Protein AF-J7H675-F1 (afdb_monomer_lite)

Foldseek 3Di:
DPDDLFDDQPPPVDDSLLSVLVRVLVNDVAAQQAAQSDPDPVVSLVSLVVSLSRRVLWPCSNRSYPPTCCDDQQNVVVSCPPSVDVDGDHDLVNLCQQCQHADDPRHGDDHVDHQPPDFAQAPVRDTHGSNDDHHDPDDDDDDDDDDDPVCVVVVPVVVVVVVVVVVVPVVDDDD

Structure (mmCIF, N/CA/C/O backbone):
data_AF-J7H675-F1
#
_entry.id   AF-J7H675-F1
#
loop_
_atom_site.group_PDB
_atom_site.id
_atom_site.type_symbol
_atom_site.label_atom_id
_atom_site.label_alt_id
_atom_site.label_comp_id
_atom_site.label_asym_id
_atom_site.label_entity_id
_atom_site.label_seq_id
_atom_site.pdbx_PDB_ins_code
_atom_site.Cartn_x
_atom_site.Cartn_y
_atom_site.Cartn_z
_atom_site.occupancy
_atom_site.B_iso_or_equiv
_atom_site.auth_seq_id
_atom_site.auth_comp_id
_atom_site.auth_asym_id
_atom_site.auth_atom_id
_atom_site.pdbx_PDB_model_num
ATOM 1 N N . MET A 1 1 ? -0.170 -29.542 14.319 1.00 44.56 1 MET A N 1
ATOM 2 C CA . MET A 1 1 ? -0.580 -28.869 13.063 1.00 44.56 1 MET A CA 1
ATOM 3 C C . MET A 1 1 ? -0.586 -27.364 13.290 1.00 44.56 1 MET A C 1
ATOM 5 O O . MET A 1 1 ? -1.358 -26.906 14.123 1.00 44.56 1 MET A O 1
ATOM 9 N N . LYS A 1 2 ? 0.268 -26.594 12.601 1.00 55.44 2 LYS A N 1
ATOM 10 C CA . LYS A 1 2 ? 0.161 -25.125 12.602 1.00 55.44 2 LYS A CA 1
ATOM 11 C C . LYS A 1 2 ? -1.087 -24.765 11.791 1.00 55.44 2 LYS A C 1
ATOM 13 O O . LYS A 1 2 ? -1.093 -24.955 10.579 1.00 55.44 2 LYS A O 1
ATOM 18 N N . ARG A 1 3 ? -2.171 -24.348 12.451 1.00 56.97 3 ARG A N 1
ATOM 19 C CA . ARG A 1 3 ? -3.339 -23.801 11.746 1.00 56.97 3 ARG A CA 1
ATOM 20 C C . ARG A 1 3 ? -2.898 -22.504 11.067 1.00 56.97 3 ARG A C 1
ATOM 22 O O . ARG A 1 3 ? -2.265 -21.672 11.712 1.00 56.97 3 ARG A O 1
ATOM 29 N N . ALA A 1 4 ? -3.181 -22.362 9.775 1.00 78.38 4 ALA A N 1
ATOM 30 C CA . ALA A 1 4 ? -2.950 -21.107 9.073 1.00 78.38 4 ALA A CA 1
ATOM 31 C C . ALA A 1 4 ? -3.810 -20.018 9.732 1.00 78.38 4 ALA A C 1
ATOM 33 O O . ALA A 1 4 ? -5.008 -20.218 9.921 1.00 78.38 4 ALA A O 1
ATOM 34 N N . VAL A 1 5 ? -3.175 -18.918 10.142 1.00 92.62 5 VAL A N 1
ATOM 35 C CA . VAL A 1 5 ? -3.838 -17.831 10.882 1.00 92.62 5 VAL A CA 1
ATOM 36 C C . VAL A 1 5 ? -4.690 -16.972 9.943 1.00 92.62 5 VAL A C 1
ATOM 38 O O . VAL A 1 5 ? -5.726 -16.458 10.351 1.00 92.62 5 VAL A O 1
ATOM 41 N N . PHE A 1 6 ? -4.285 -16.840 8.677 1.00 96.00 6 PHE A N 1
ATOM 42 C CA . PHE A 1 6 ? -5.050 -16.090 7.685 1.00 96.00 6 PHE A CA 1
ATOM 43 C C . PHE A 1 6 ? -6.248 -16.911 7.168 1.00 96.00 6 PHE A C 1
ATOM 45 O O . PHE A 1 6 ? -6.073 -18.103 6.882 1.00 96.00 6 PHE A O 1
ATOM 52 N N . PRO A 1 7 ? -7.448 -16.313 7.026 1.00 96.56 7 PRO A N 1
ATOM 53 C CA . PRO A 1 7 ? -8.627 -17.016 6.530 1.00 96.56 7 PRO A CA 1
ATOM 54 C C . PRO A 1 7 ? -8.430 -17.588 5.122 1.00 96.56 7 PRO A C 1
ATOM 56 O O . PRO A 1 7 ? -7.699 -17.042 4.296 1.00 96.56 7 PRO A O 1
ATOM 59 N N . LYS A 1 8 ? -9.114 -18.698 4.831 1.00 96.56 8 LYS A N 1
ATOM 60 C CA . LYS A 1 8 ? -9.140 -19.266 3.478 1.00 96.56 8 LYS A CA 1
ATOM 61 C C . LYS A 1 8 ? -9.990 -18.393 2.549 1.00 96.56 8 LYS A C 1
ATOM 63 O O . LYS A 1 8 ? -10.980 -17.817 2.983 1.00 96.56 8 LYS A O 1
ATOM 68 N N . MET A 1 9 ? -9.621 -18.362 1.270 1.00 97.62 9 MET A N 1
ATOM 69 C CA . MET A 1 9 ? -10.271 -17.569 0.214 1.00 97.62 9 MET A CA 1
ATOM 70 C C . MET A 1 9 ? -10.755 -18.460 -0.941 1.00 97.62 9 MET A C 1
ATOM 72 O O . MET A 1 9 ? -10.563 -18.146 -2.111 1.00 97.62 9 MET A O 1
ATOM 76 N N . ASN A 1 10 ? -11.302 -19.631 -0.611 1.00 97.44 10 ASN A N 1
ATOM 77 C CA . ASN A 1 10 ? -11.761 -20.633 -1.575 1.00 97.44 10 ASN A CA 1
ATOM 78 C C . ASN A 1 10 ? -13.247 -20.988 -1.394 1.00 97.44 10 ASN A C 1
ATOM 80 O O . ASN A 1 10 ? -13.658 -22.111 -1.683 1.00 97.44 10 ASN A O 1
ATOM 84 N N . ASP A 1 11 ? -14.042 -20.050 -0.878 1.00 97.94 11 ASP A N 1
ATOM 85 C CA . ASP A 1 11 ? -15.495 -20.175 -0.836 1.00 97.94 11 ASP A CA 1
ATOM 86 C C . ASP A 1 11 ? -16.052 -19.926 -2.242 1.00 97.94 11 ASP A C 1
ATOM 88 O O . ASP A 1 11 ? -16.080 -18.794 -2.721 1.00 97.94 11 ASP A O 1
ATOM 92 N N . HIS A 1 12 ? -16.462 -20.995 -2.922 1.00 98.25 12 HIS A N 1
ATOM 93 C CA . HIS A 1 12 ? -16.960 -20.929 -4.296 1.00 98.25 12 HIS A CA 1
ATOM 94 C C . HIS A 1 12 ? -18.408 -20.423 -4.408 1.00 98.25 12 HIS A C 1
ATOM 96 O O . HIS A 1 12 ? -18.908 -20.294 -5.523 1.00 98.25 12 HIS A O 1
ATOM 102 N N . SER A 1 13 ? -19.086 -20.135 -3.289 1.00 98.44 13 SER A N 1
ATOM 103 C CA . SER A 1 13 ? -20.421 -19.518 -3.309 1.00 98.44 13 SER A CA 1
ATOM 104 C C . SER A 1 13 ? -20.387 -18.010 -3.584 1.00 98.44 13 SER A C 1
ATOM 106 O O . SER A 1 13 ? -21.402 -17.436 -3.972 1.00 98.44 13 SER A O 1
ATOM 108 N N . ILE A 1 14 ? -19.219 -17.379 -3.421 1.00 98.44 14 ILE A N 1
ATOM 109 C CA . ILE A 1 14 ? -18.990 -15.945 -3.624 1.00 98.44 14 ILE A CA 1
ATOM 110 C C . ILE A 1 14 ? -17.839 -15.712 -4.609 1.00 98.44 14 ILE A C 1
ATOM 112 O O . ILE A 1 14 ? -17.051 -16.609 -4.917 1.00 98.44 14 ILE A O 1
ATOM 116 N N . SER A 1 15 ? -17.718 -14.484 -5.113 1.00 98.44 15 SER A N 1
ATOM 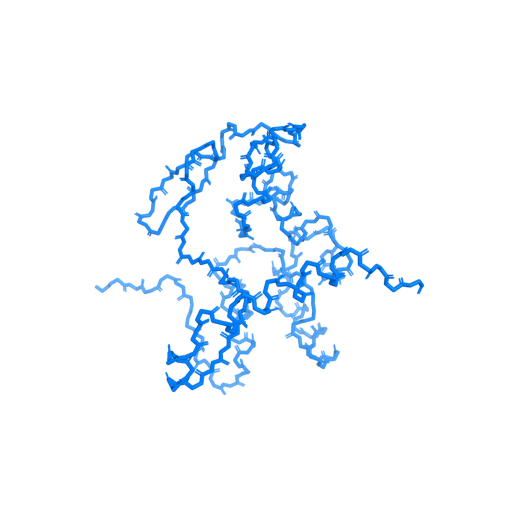117 C CA . SER A 1 15 ? -16.642 -14.141 -6.050 1.00 98.44 15 SER A CA 1
ATOM 118 C C . SER A 1 15 ? -15.249 -14.200 -5.387 1.00 98.44 15 SER A C 1
ATOM 120 O O . SER A 1 15 ? -15.131 -14.054 -4.165 1.00 98.44 15 SER A O 1
ATOM 122 N N . PRO A 1 16 ? -14.155 -14.343 -6.161 1.00 98.62 16 PRO A N 1
ATOM 123 C CA . PRO A 1 16 ? -12.799 -14.249 -5.615 1.00 98.62 16 PRO A CA 1
ATOM 124 C C . PRO A 1 16 ? -12.527 -12.914 -4.907 1.00 98.62 16 PRO A C 1
ATOM 126 O O . PRO A 1 16 ? -11.899 -12.886 -3.854 1.00 98.62 16 PRO A O 1
ATOM 129 N N . LYS A 1 17 ? -13.060 -11.807 -5.441 1.00 98.62 17 LYS A N 1
ATOM 130 C CA . LYS A 1 17 ? -12.929 -10.484 -4.820 1.00 98.62 17 LYS A CA 1
ATOM 131 C C . LYS A 1 17 ? -13.626 -10.431 -3.462 1.00 98.62 17 LYS A C 1
ATOM 133 O O . LYS A 1 17 ? -13.069 -9.909 -2.504 1.00 98.62 17 LYS A O 1
ATOM 138 N N . GLU A 1 18 ? -14.817 -11.006 -3.363 1.00 98.69 18 GLU A N 1
ATOM 139 C CA . GLU A 1 18 ? -15.537 -11.054 -2.094 1.00 98.69 18 GLU A CA 1
ATOM 140 C C . GLU A 1 18 ? -14.845 -11.961 -1.069 1.00 98.69 18 GLU A C 1
ATOM 142 O O . GLU A 1 18 ? -14.788 -11.612 0.108 1.00 98.69 18 GLU A O 1
ATOM 147 N N . ASN A 1 19 ? -14.241 -13.074 -1.505 1.00 98.62 19 ASN A N 1
ATOM 148 C CA . ASN A 1 19 ? -13.390 -13.898 -0.641 1.00 98.62 19 ASN A CA 1
ATOM 149 C C . ASN A 1 19 ? -12.259 -13.073 -0.001 1.00 98.62 19 ASN A C 1
ATOM 151 O O . ASN A 1 19 ? -12.017 -13.209 1.198 1.00 98.62 19 ASN A O 1
ATOM 155 N N . GLU A 1 20 ? -11.588 -12.208 -0.770 1.00 98.75 20 GLU A N 1
ATOM 156 C CA . GLU A 1 20 ? -10.532 -11.324 -0.256 1.00 98.75 20 GLU A CA 1
ATOM 157 C C . GLU A 1 20 ? -11.068 -10.335 0.787 1.00 98.75 20 GLU A C 1
ATOM 159 O O . GLU A 1 20 ? -10.489 -10.214 1.869 1.00 98.75 20 GLU A O 1
ATOM 164 N N . LEU A 1 21 ? -12.190 -9.663 0.492 1.00 98.75 21 LEU A N 1
ATOM 165 C CA . LEU A 1 21 ? -12.833 -8.723 1.419 1.00 98.75 21 LEU A CA 1
ATOM 166 C C . LEU A 1 21 ? -13.224 -9.432 2.719 1.00 98.75 21 LEU A C 1
ATOM 168 O O . LEU A 1 21 ? -12.825 -9.016 3.807 1.00 98.75 21 LEU A O 1
ATOM 172 N N . LYS A 1 22 ? -13.917 -10.568 2.611 1.00 98.62 22 LYS A N 1
ATOM 173 C CA . LYS A 1 22 ? -14.319 -11.403 3.745 1.00 98.62 22 LYS A CA 1
ATOM 174 C C . LYS A 1 22 ? -13.113 -11.824 4.583 1.00 98.62 22 LYS A C 1
ATOM 176 O O . LYS A 1 22 ? -13.142 -11.644 5.801 1.00 98.62 22 LYS A O 1
ATOM 181 N N . ALA A 1 23 ? -12.043 -12.314 3.957 1.00 98.44 23 ALA A N 1
ATOM 182 C CA . ALA A 1 23 ? -10.835 -12.757 4.647 1.00 98.44 23 ALA A CA 1
ATOM 183 C C . ALA A 1 23 ? -10.122 -11.614 5.381 1.00 98.44 23 ALA A C 1
ATOM 185 O O . ALA A 1 23 ? -9.833 -11.744 6.570 1.00 98.44 23 ALA A O 1
ATOM 186 N N . LEU A 1 24 ? -9.891 -10.476 4.720 1.00 98.50 24 LEU A N 1
ATOM 187 C CA . LEU A 1 24 ? -9.263 -9.307 5.348 1.00 98.50 24 LEU A CA 1
ATOM 188 C C . LEU A 1 24 ? -10.082 -8.802 6.532 1.00 98.50 24 LEU A C 1
ATOM 190 O O . LEU A 1 24 ? -9.536 -8.530 7.597 1.00 98.50 24 LEU A O 1
ATOM 194 N N . SER A 1 25 ? -11.396 -8.749 6.349 1.00 98.12 25 SER A N 1
ATOM 195 C CA . SER A 1 25 ? -12.336 -8.240 7.339 1.00 98.12 25 SER A CA 1
ATOM 196 C C . SER A 1 25 ? -12.531 -9.181 8.537 1.00 98.12 25 SER A C 1
ATOM 198 O O . SER A 1 25 ? -12.952 -8.753 9.603 1.00 98.12 25 SER A O 1
ATOM 200 N N . THR A 1 26 ? -12.203 -10.465 8.366 1.00 97.69 26 THR A N 1
ATOM 201 C CA . THR A 1 26 ? -12.173 -11.462 9.444 1.00 97.69 26 THR A CA 1
ATOM 202 C C . THR A 1 26 ? -10.828 -11.449 10.171 1.00 97.69 26 THR A C 1
ATOM 204 O O . THR A 1 26 ? -10.764 -11.712 11.368 1.00 97.69 26 THR A O 1
ATOM 207 N N . PHE A 1 27 ? -9.737 -11.182 9.448 1.00 98.00 27 PHE A N 1
ATOM 208 C CA . PHE A 1 27 ? -8.386 -11.208 10.001 1.00 98.00 27 PHE A CA 1
ATOM 209 C C . PHE A 1 27 ? -8.049 -9.939 10.794 1.00 98.00 27 PHE A C 1
ATOM 211 O O . PHE A 1 27 ? -7.488 -10.030 11.885 1.00 98.00 27 PHE A O 1
ATOM 218 N N . PHE A 1 28 ? -8.390 -8.763 10.262 1.00 98.19 28 PHE A N 1
ATOM 219 C CA . PHE A 1 28 ? -8.194 -7.478 10.929 1.00 98.19 28 PHE A CA 1
ATOM 220 C C . PHE A 1 28 ? -9.497 -6.999 11.563 1.00 98.19 28 PHE A C 1
ATOM 222 O O . PHE A 1 28 ? -10.544 -7.007 10.924 1.00 98.19 28 PHE A O 1
ATOM 229 N N . SER A 1 29 ? -9.425 -6.520 12.806 1.00 97.62 29 SER A N 1
AT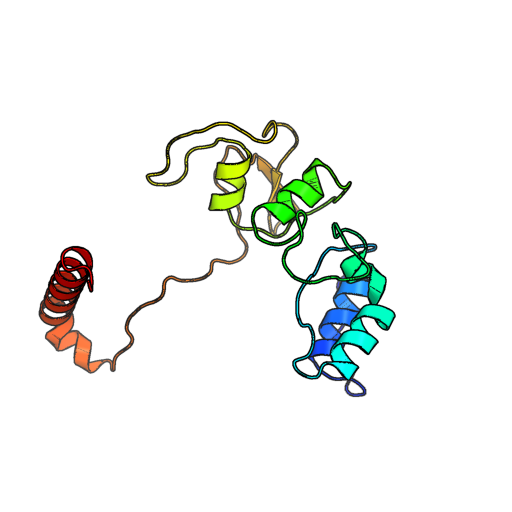OM 230 C CA . SER A 1 29 ? -10.597 -6.008 13.528 1.00 97.62 29 SER A CA 1
ATOM 231 C C . SER A 1 29 ? -11.187 -4.746 12.892 1.00 97.62 29 SER A C 1
ATOM 233 O O . SER A 1 29 ? -12.403 -4.574 12.887 1.00 97.62 29 SER A O 1
ATOM 235 N N . LYS A 1 30 ? -10.329 -3.861 12.373 1.00 98.44 30 LYS A N 1
ATOM 236 C CA . LYS A 1 30 ? -10.682 -2.662 11.603 1.00 98.44 30 LYS A CA 1
ATOM 237 C C . LYS A 1 30 ? -9.591 -2.373 10.573 1.00 98.44 30 LYS A C 1
ATOM 239 O O . LYS A 1 30 ? -8.431 -2.740 10.766 1.00 98.44 30 LYS A O 1
ATOM 244 N N . SER A 1 31 ? -9.932 -1.716 9.473 1.00 98.75 31 SER A N 1
ATOM 245 C CA . SER A 1 31 ? -8.976 -1.297 8.441 1.00 98.75 31 SER A CA 1
ATOM 246 C C . SER A 1 31 ? -9.435 -0.016 7.746 1.00 98.75 31 SER A C 1
ATOM 248 O O . SER A 1 31 ? -10.545 0.461 7.984 1.00 98.75 31 SER A O 1
ATOM 250 N N . CYS A 1 32 ? -8.560 0.546 6.909 1.00 98.75 32 CYS A N 1
ATOM 251 C CA . CYS A 1 32 ? -8.943 1.531 5.907 1.00 98.75 32 CYS A CA 1
ATOM 252 C C . CYS A 1 32 ? -8.516 1.050 4.517 1.00 98.75 32 CYS A C 1
ATOM 254 O O . CYS A 1 32 ? -7.331 1.076 4.177 1.00 98.75 32 CYS A O 1
ATOM 256 N N . ILE A 1 33 ? -9.482 0.573 3.732 1.00 98.56 33 ILE A N 1
ATOM 257 C CA . ILE A 1 33 ? -9.299 0.082 2.364 1.00 98.56 33 ILE A CA 1
ATOM 258 C C . ILE A 1 33 ? -10.314 0.790 1.466 1.00 98.56 33 ILE A C 1
ATOM 260 O O . ILE A 1 33 ? -11.373 0.254 1.154 1.00 98.56 33 ILE A O 1
ATOM 264 N N . VAL A 1 34 ? -9.989 2.016 1.067 1.00 98.44 34 VAL A N 1
ATOM 265 C CA . VAL A 1 34 ? -10.857 2.834 0.208 1.00 98.44 34 VAL A CA 1
ATOM 266 C C . VAL A 1 34 ? -10.855 2.373 -1.253 1.00 98.44 34 VAL A C 1
ATOM 268 O O . VAL A 1 34 ? -9.984 1.613 -1.689 1.00 98.44 34 VAL A O 1
ATOM 271 N N . GLY A 1 35 ? -11.789 2.912 -2.031 1.00 98.00 35 GLY A N 1
ATOM 272 C CA . GLY A 1 35 ? -11.842 2.781 -3.483 1.00 98.00 35 GLY A CA 1
ATOM 273 C C . GLY A 1 35 ? -12.991 1.897 -3.951 1.00 98.00 35 GLY A C 1
ATOM 274 O O . GLY A 1 35 ? -13.816 1.429 -3.170 1.00 98.00 35 GLY A O 1
ATOM 275 N N . LYS A 1 36 ? -13.045 1.629 -5.258 1.00 97.88 36 LYS A N 1
ATOM 276 C CA . LYS A 1 36 ? -14.048 0.722 -5.829 1.00 97.88 36 LYS A CA 1
ATOM 277 C C . LYS A 1 36 ? -13.614 -0.734 -5.652 1.00 97.88 36 LYS A C 1
ATOM 279 O O . LYS A 1 36 ? -12.685 -1.198 -6.311 1.00 97.88 36 LYS A O 1
ATOM 284 N N . TRP A 1 37 ? -14.294 -1.460 -4.772 1.00 98.25 37 TRP A N 1
ATOM 285 C CA . TRP A 1 37 ? -14.098 -2.894 -4.553 1.00 98.25 37 TRP A CA 1
ATOM 286 C C . TRP A 1 37 ? -14.740 -3.737 -5.656 1.00 98.25 37 TRP A C 1
ATOM 288 O O . TRP A 1 37 ? -14.249 -4.821 -5.966 1.00 98.25 37 TRP A O 1
ATOM 298 N N . SER A 1 38 ? -15.807 -3.222 -6.271 1.00 98.38 38 SER A N 1
ATOM 299 C CA . SER A 1 38 ? -16.436 -3.779 -7.469 1.00 98.38 38 SER A CA 1
ATOM 300 C C . SER A 1 38 ? -16.565 -2.701 -8.548 1.00 98.38 38 SER A C 1
ATOM 302 O O . SER A 1 38 ? -16.850 -1.548 -8.214 1.00 98.38 38 SER A O 1
ATOM 304 N N . PRO A 1 39 ? -16.401 -3.046 -9.839 1.00 97.88 39 PRO A N 1
ATOM 305 C CA . PRO A 1 39 ? -16.766 -2.145 -10.928 1.00 97.88 39 PRO A CA 1
ATOM 306 C C . PRO A 1 39 ? -18.285 -1.920 -11.023 1.00 97.88 39 PRO A C 1
ATOM 308 O O . PRO A 1 39 ? -18.700 -0.901 -11.567 1.00 97.88 39 PRO A O 1
ATOM 311 N N . ASP A 1 40 ? -19.110 -2.839 -10.500 1.00 98.38 40 ASP A N 1
ATOM 312 C CA . ASP A 1 40 ? -20.559 -2.641 -10.404 1.00 98.38 40 ASP A CA 1
ATOM 313 C C . ASP A 1 40 ? -20.911 -1.799 -9.161 1.00 98.38 40 ASP A C 1
ATOM 315 O O . ASP A 1 40 ? -20.605 -2.222 -8.038 1.00 98.38 40 ASP A O 1
ATOM 319 N N . PRO A 1 41 ? -21.581 -0.639 -9.314 1.00 97.81 41 PRO A N 1
ATOM 320 C CA . PRO A 1 41 ? -21.883 0.242 -8.189 1.00 97.81 41 PRO A CA 1
ATOM 321 C C . PRO A 1 41 ? -22.769 -0.392 -7.112 1.00 97.81 41 PRO A C 1
ATOM 323 O O . PRO A 1 41 ? -22.555 -0.131 -5.930 1.00 97.81 41 PRO A O 1
ATOM 326 N N . LYS A 1 42 ? -23.742 -1.239 -7.485 1.00 98.25 42 LYS A N 1
ATOM 327 C CA . LYS A 1 42 ? -24.663 -1.857 -6.517 1.00 98.25 42 LYS A CA 1
ATOM 328 C C . LYS A 1 42 ? -23.935 -2.892 -5.668 1.00 98.25 42 LYS A C 1
ATOM 330 O O . LYS A 1 42 ? -24.060 -2.870 -4.446 1.00 98.25 42 LYS A O 1
ATOM 335 N N . THR A 1 43 ? -23.136 -3.751 -6.298 1.00 98.50 43 THR A N 1
ATOM 336 C CA . THR A 1 43 ? -22.260 -4.699 -5.605 1.00 98.50 43 THR A CA 1
ATOM 337 C C . THR A 1 43 ? -21.256 -3.967 -4.721 1.00 98.50 43 THR A C 1
ATOM 339 O O . THR A 1 43 ? -21.063 -4.366 -3.577 1.00 98.50 43 THR A O 1
ATOM 342 N N . ASN A 1 44 ? -20.653 -2.875 -5.205 1.00 98.31 44 ASN A N 1
ATOM 343 C CA . ASN A 1 44 ? -19.701 -2.091 -4.423 1.00 98.31 44 ASN A CA 1
ATOM 344 C C . ASN A 1 44 ? -20.337 -1.553 -3.133 1.00 98.31 44 ASN A C 1
ATOM 346 O O . ASN A 1 44 ? -19.806 -1.780 -2.049 1.00 98.31 44 ASN A O 1
ATOM 350 N N . SER A 1 45 ? -21.494 -0.894 -3.239 1.00 97.50 45 SER A N 1
ATOM 351 C CA . SER A 1 45 ? -22.217 -0.372 -2.075 1.00 97.50 45 SER A CA 1
ATOM 352 C C . SER A 1 45 ? -22.681 -1.483 -1.126 1.00 97.50 45 SER A C 1
ATOM 354 O O . SER A 1 45 ? -22.575 -1.327 0.089 1.00 97.50 45 SER A O 1
ATOM 356 N N . ALA A 1 46 ? -23.142 -2.621 -1.657 1.00 98.31 46 ALA A N 1
ATOM 357 C CA . ALA A 1 46 ? -23.535 -3.771 -0.844 1.00 98.31 46 ALA A CA 1
ATOM 358 C C . ALA A 1 46 ? -22.350 -4.335 -0.044 1.00 98.31 46 ALA A C 1
ATOM 360 O O . ALA A 1 46 ? -22.467 -4.543 1.163 1.00 98.31 46 ALA A O 1
ATOM 361 N N . TRP A 1 47 ? -21.190 -4.516 -0.681 1.00 98.56 47 TRP A N 1
ATOM 362 C CA . TRP A 1 47 ? -19.992 -4.999 0.002 1.00 98.56 47 TRP A CA 1
ATOM 363 C C . TRP A 1 47 ? -19.454 -3.998 1.023 1.00 98.56 47 TRP A C 1
ATOM 365 O O . TRP A 1 47 ? -19.083 -4.424 2.111 1.00 98.56 47 TRP A O 1
ATOM 375 N N . MET A 1 48 ? -19.454 -2.693 0.733 1.00 97.62 48 MET A N 1
ATOM 376 C CA . MET A 1 48 ? -19.050 -1.662 1.704 1.00 97.62 48 MET A CA 1
ATOM 377 C C . MET A 1 48 ? -19.905 -1.695 2.974 1.00 97.62 48 MET A C 1
ATOM 379 O O . MET A 1 48 ? -19.381 -1.542 4.074 1.00 97.62 48 MET A O 1
ATOM 383 N N . SER A 1 49 ? -21.205 -1.970 2.839 1.00 97.62 49 SER A N 1
ATOM 384 C CA . SER A 1 49 ? -22.083 -2.176 3.991 1.00 97.62 49 SER A CA 1
ATOM 385 C C . SER A 1 49 ? -21.774 -3.492 4.722 1.00 97.62 49 SER A C 1
ATOM 387 O O . SER A 1 49 ? -21.573 -3.497 5.938 1.00 97.62 49 SER A O 1
ATOM 389 N N . GLN A 1 50 ? -21.673 -4.602 3.984 1.00 98.38 50 GLN A N 1
ATOM 390 C CA . GLN A 1 50 ? -21.459 -5.946 4.534 1.00 98.38 50 GLN A CA 1
ATOM 391 C C . GLN A 1 50 ? -20.094 -6.123 5.222 1.00 98.38 50 GLN A C 1
ATOM 393 O O . GLN A 1 50 ? -19.994 -6.836 6.219 1.00 98.38 50 GLN A O 1
ATOM 398 N N . TYR A 1 51 ? -19.050 -5.472 4.707 1.00 98.50 51 TYR A N 1
ATOM 399 C CA . TYR A 1 51 ? -17.670 -5.549 5.194 1.00 98.50 51 TYR A CA 1
ATOM 400 C C . TYR A 1 51 ? -17.179 -4.195 5.728 1.00 98.50 51 TYR A C 1
ATOM 402 O O . TYR A 1 51 ? -16.011 -3.837 5.564 1.00 98.50 51 TYR A O 1
ATOM 410 N N . SER A 1 52 ? -18.067 -3.441 6.382 1.00 98.19 52 SER A N 1
ATOM 411 C CA . SER A 1 52 ? -17.819 -2.074 6.876 1.00 98.19 52 SER A CA 1
ATOM 412 C C . SER A 1 52 ? -16.603 -1.931 7.803 1.00 98.19 52 SER A C 1
ATOM 414 O O . SER A 1 52 ? -15.975 -0.870 7.831 1.00 98.19 52 SER A O 1
ATOM 416 N N . GLN A 1 53 ? -16.172 -2.999 8.490 1.00 98.25 53 GLN A N 1
ATOM 417 C CA . GLN A 1 53 ? -14.912 -3.014 9.247 1.00 98.25 53 GLN A CA 1
ATOM 418 C C . GLN A 1 53 ? -13.681 -2.654 8.396 1.00 98.25 53 GLN A C 1
ATOM 420 O O . GLN A 1 53 ? -12.704 -2.133 8.935 1.00 98.25 53 GLN A O 1
ATOM 425 N N . LEU A 1 54 ? -13.722 -2.873 7.076 1.00 98.75 54 LEU A N 1
ATOM 426 C CA . LEU A 1 54 ? -12.637 -2.512 6.159 1.00 98.75 54 LEU A CA 1
ATOM 427 C C . LEU A 1 54 ? -12.523 -1.003 5.896 1.00 98.75 54 LEU A C 1
ATOM 429 O O . LEU A 1 54 ? -11.497 -0.563 5.381 1.00 98.75 54 LEU A O 1
ATOM 433 N N . CYS A 1 55 ? -13.545 -0.229 6.264 1.00 98.69 55 CYS A N 1
ATOM 434 C CA . CYS A 1 55 ? -13.604 1.226 6.122 1.00 98.69 55 CYS A CA 1
ATOM 435 C C . CYS A 1 55 ? -13.503 1.958 7.469 1.00 98.69 55 CYS A C 1
ATOM 437 O O . CYS A 1 55 ? -13.340 3.173 7.509 1.00 98.69 55 CYS A O 1
ATOM 439 N N . ALA A 1 56 ? -13.586 1.235 8.589 1.00 98.44 56 ALA A N 1
ATOM 440 C CA . ALA A 1 56 ? -13.745 1.808 9.924 1.00 98.44 56 ALA A CA 1
ATOM 441 C C . ALA A 1 56 ? -12.559 2.660 10.425 1.00 98.44 56 ALA A C 1
ATOM 443 O O . ALA A 1 56 ? -12.717 3.365 11.418 1.00 98.44 56 ALA A O 1
ATOM 444 N N . MET A 1 57 ? -11.386 2.578 9.787 1.00 98.50 57 MET A N 1
ATOM 445 C CA . MET A 1 57 ? -10.204 3.404 10.098 1.00 98.50 57 MET A CA 1
ATOM 446 C C . MET A 1 57 ? -9.959 4.520 9.072 1.00 98.50 57 MET A C 1
ATOM 448 O O . MET A 1 57 ? -8.918 5.182 9.130 1.00 98.50 57 MET A O 1
A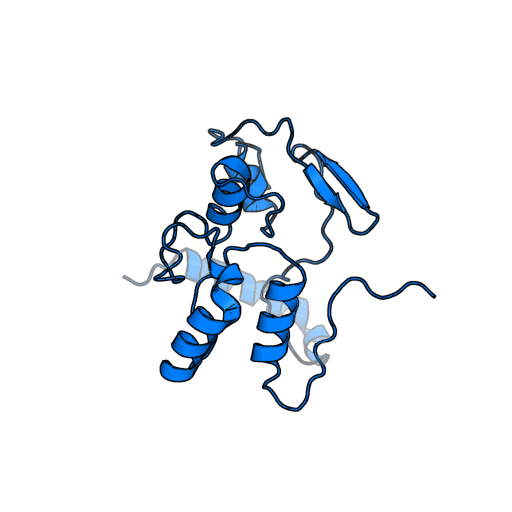TOM 452 N N . CYS A 1 58 ? -10.850 4.677 8.094 1.00 98.62 58 CYS A N 1
ATOM 453 C CA . CYS A 1 58 ? -10.793 5.763 7.123 1.00 98.62 58 CYS A CA 1
ATOM 454 C C . CYS A 1 58 ? -11.293 7.074 7.738 1.00 98.62 58 CYS A C 1
ATOM 456 O O . CYS A 1 58 ? -11.900 7.072 8.809 1.00 98.62 58 CYS A O 1
ATOM 458 N N . GLU A 1 59 ? -11.006 8.198 7.086 1.00 98.31 59 GLU A N 1
ATOM 459 C CA . GLU A 1 59 ? -11.459 9.521 7.527 1.00 98.31 59 GLU A CA 1
ATOM 460 C C . GLU A 1 59 ? -12.979 9.643 7.396 1.00 98.31 59 GLU A C 1
ATOM 462 O O . GLU A 1 59 ? -13.649 10.125 8.311 1.00 98.31 59 GLU A O 1
ATOM 467 N N . HIS A 1 60 ? -13.520 9.129 6.289 1.00 97.88 60 HIS A N 1
ATOM 468 C CA . HIS A 1 60 ? -14.955 9.059 6.026 1.00 97.88 60 HIS A CA 1
ATOM 469 C C . HIS A 1 60 ? -15.384 7.599 5.804 1.00 97.88 60 HIS A C 1
ATOM 471 O O . HIS A 1 60 ? -15.473 7.149 4.657 1.00 97.88 60 HIS A O 1
ATOM 477 N N . PRO A 1 61 ? -15.626 6.816 6.879 1.00 97.62 61 PRO A N 1
ATOM 478 C CA . PRO A 1 61 ? -15.966 5.394 6.772 1.00 97.62 61 PRO A CA 1
ATOM 479 C C . PRO A 1 61 ? -17.234 5.094 5.964 1.00 97.62 61 PRO A C 1
ATOM 481 O O . PRO A 1 61 ? -17.357 4.006 5.409 1.00 97.62 61 PRO A O 1
ATOM 484 N N . ASP A 1 62 ? -18.172 6.038 5.908 1.00 95.62 62 ASP A N 1
ATOM 485 C CA . ASP A 1 62 ? -19.417 5.960 5.142 1.00 95.62 62 ASP A CA 1
ATOM 486 C C . ASP A 1 62 ? -19.204 6.140 3.631 1.00 95.62 62 ASP A C 1
ATOM 488 O O . ASP A 1 62 ? -19.952 5.574 2.834 1.00 95.62 62 ASP A O 1
ATOM 492 N N . VAL A 1 63 ? -18.165 6.883 3.235 1.00 96.44 63 VAL A N 1
ATOM 493 C CA . VAL A 1 63 ? -17.798 7.104 1.828 1.00 96.44 63 VAL A CA 1
ATOM 494 C C . VAL A 1 63 ? -16.817 6.035 1.350 1.00 96.44 63 VAL A C 1
ATOM 496 O O . VAL A 1 63 ? -17.005 5.466 0.275 1.00 96.44 63 VAL A O 1
ATOM 499 N N . CYS A 1 64 ? -15.783 5.753 2.151 1.00 97.81 64 CYS A N 1
ATOM 500 C CA . CYS A 1 64 ? -14.758 4.737 1.896 1.00 97.81 64 CYS A CA 1
ATOM 501 C C . CYS A 1 64 ? -14.180 4.780 0.466 1.00 97.81 64 CYS A C 1
ATOM 503 O O . CYS A 1 64 ? -13.955 3.758 -0.185 1.00 97.81 64 CYS A O 1
ATOM 505 N N . ASP A 1 65 ? -13.933 5.984 -0.042 1.00 98.31 65 ASP A N 1
ATOM 506 C CA . ASP A 1 65 ? -13.408 6.231 -1.383 1.00 98.31 65 ASP A CA 1
ATOM 507 C C . ASP A 1 65 ? -12.354 7.342 -1.345 1.00 98.31 65 ASP A C 1
ATOM 509 O O . ASP A 1 65 ? -12.139 7.980 -0.318 1.00 98.31 65 ASP A O 1
ATOM 513 N N . TYR A 1 66 ? -11.668 7.560 -2.461 1.00 97.75 66 TYR A N 1
ATOM 514 C CA . TYR A 1 66 ? -10.754 8.685 -2.600 1.00 97.75 66 TYR A CA 1
ATOM 515 C C . TYR A 1 66 ? -11.516 10.001 -2.846 1.00 97.75 66 TYR A C 1
ATOM 517 O O . TYR A 1 66 ? -12.506 9.998 -3.581 1.00 97.75 66 TYR A O 1
ATOM 525 N N . PRO A 1 67 ? -11.000 11.149 -2.368 1.00 97.88 67 PRO A N 1
ATOM 526 C CA . PRO A 1 67 ? -9.842 11.302 -1.484 1.00 97.88 67 PRO A CA 1
ATOM 527 C C . PRO A 1 67 ? -10.183 11.004 -0.013 1.00 97.88 67 PRO A C 1
ATOM 529 O O . PRO A 1 67 ? -11.274 11.314 0.444 1.00 97.88 67 PRO A O 1
ATOM 532 N N . ASP A 1 68 ? -9.212 10.463 0.727 1.00 98.44 68 ASP A N 1
ATOM 533 C CA . ASP A 1 68 ? -9.326 10.183 2.166 1.00 98.44 68 ASP A CA 1
ATOM 534 C C . ASP A 1 68 ? -7.948 10.333 2.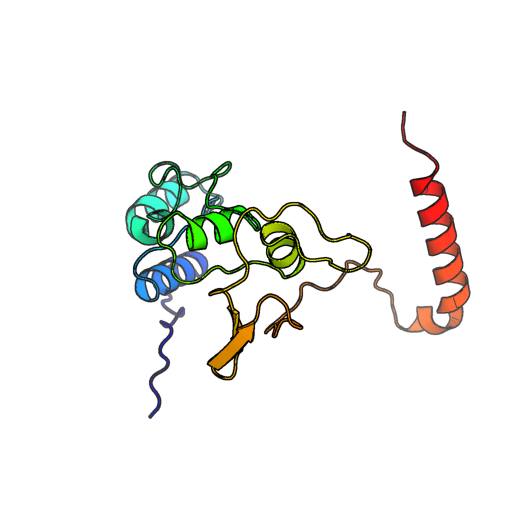831 1.00 98.44 68 ASP A C 1
ATOM 536 O O . ASP A 1 68 ? -6.968 9.737 2.356 1.00 98.44 68 ASP A O 1
ATOM 540 N N . ASN A 1 69 ? -7.858 11.121 3.909 1.00 98.19 69 ASN A N 1
ATOM 541 C CA . ASN A 1 69 ? -6.592 11.482 4.562 1.00 98.19 69 ASN A CA 1
ATOM 542 C C . ASN A 1 69 ? -5.853 10.305 5.216 1.00 98.19 69 ASN A C 1
ATOM 544 O O . ASN A 1 69 ? -4.649 10.412 5.477 1.00 98.19 69 ASN A O 1
ATOM 548 N N . TYR A 1 70 ? -6.534 9.184 5.450 1.00 98.62 70 TYR A N 1
ATOM 549 C CA . TYR A 1 70 ? -5.970 7.959 6.014 1.00 98.62 70 TYR A CA 1
ATOM 550 C C . TYR A 1 70 ? -5.721 6.869 4.964 1.00 98.62 70 TYR A C 1
ATOM 552 O O . TYR A 1 70 ? -5.270 5.771 5.296 1.00 98.62 70 TYR A O 1
ATOM 560 N N . SER A 1 71 ? -5.915 7.193 3.684 1.00 98.31 71 SER A N 1
ATOM 561 C CA . SER A 1 71 ? -5.695 6.292 2.556 1.00 98.31 71 SER A CA 1
ATOM 562 C C . SER A 1 71 ? -4.442 6.614 1.727 1.00 98.31 71 SER A C 1
ATOM 564 O O . SER A 1 71 ? -3.803 7.664 1.840 1.00 98.31 71 SER A O 1
ATOM 566 N N . GLY A 1 72 ? -4.056 5.680 0.855 1.00 98.31 72 GLY A N 1
ATOM 567 C CA . GLY A 1 72 ? -2.860 5.817 0.024 1.00 98.31 72 GLY A CA 1
ATOM 568 C C . GLY A 1 72 ? -1.556 5.698 0.821 1.00 98.31 72 GLY A C 1
ATOM 569 O O . GLY A 1 72 ? -1.541 5.363 2.002 1.00 98.31 72 GLY A O 1
ATOM 570 N N . TYR A 1 73 ? -0.420 5.936 0.160 1.00 98.50 73 TYR A N 1
ATOM 571 C CA . TYR A 1 73 ? 0.888 5.627 0.753 1.00 98.50 73 TYR A CA 1
ATOM 572 C C . TYR A 1 73 ? 1.230 6.477 1.985 1.00 98.50 73 TYR A C 1
ATOM 574 O O . TYR A 1 73 ? 1.833 5.960 2.924 1.00 98.50 73 TYR A O 1
ATOM 582 N N . GLU A 1 74 ? 0.895 7.769 1.957 1.00 98.06 74 GLU A N 1
ATOM 583 C CA . GLU A 1 74 ? 1.138 8.692 3.072 1.00 98.06 74 GLU A CA 1
ATOM 584 C C . GLU A 1 74 ? 0.009 8.620 4.105 1.00 98.06 74 GLU A C 1
ATOM 586 O O . GLU A 1 74 ? 0.283 8.553 5.300 1.00 98.06 74 GLU A O 1
ATOM 591 N N . GLY A 1 75 ? -1.252 8.556 3.662 1.00 98.56 75 GLY A N 1
ATOM 592 C CA . GLY A 1 75 ? -2.395 8.471 4.569 1.00 98.56 75 GLY A CA 1
ATOM 593 C C . GLY A 1 75 ? -2.398 7.196 5.405 1.00 98.56 75 GLY A C 1
ATOM 594 O O . GLY A 1 75 ? -2.715 7.263 6.583 1.00 98.56 75 GLY A O 1
ATOM 595 N N . ALA A 1 76 ? -1.909 6.064 4.887 1.00 98.81 76 ALA A N 1
ATOM 596 C CA . ALA A 1 76 ? -1.736 4.858 5.701 1.00 98.81 76 ALA A CA 1
ATOM 597 C C . ALA A 1 76 ? -0.780 5.077 6.896 1.00 98.81 76 ALA A C 1
ATOM 599 O O . ALA A 1 76 ? -0.987 4.507 7.967 1.00 98.81 76 ALA A O 1
ATOM 600 N N . LEU A 1 77 ? 0.249 5.922 6.744 1.00 98.69 77 LEU A N 1
ATOM 601 C CA . LEU A 1 77 ? 1.146 6.299 7.845 1.00 98.69 77 LEU A CA 1
ATOM 602 C C . LEU A 1 77 ? 0.475 7.275 8.813 1.00 98.69 77 LEU A C 1
ATOM 604 O O . LEU A 1 77 ? 0.670 7.150 10.017 1.00 98.69 77 LEU A O 1
ATOM 608 N N . LYS A 1 78 ? -0.371 8.184 8.312 1.00 98.50 78 LYS A N 1
ATOM 609 C CA . LYS A 1 78 ? -1.230 9.028 9.158 1.00 98.50 78 LYS A CA 1
ATOM 610 C C . LYS A 1 78 ? -2.217 8.176 9.960 1.00 98.50 78 LYS A C 1
ATOM 612 O O . LYS A 1 78 ? -2.324 8.356 11.162 1.00 98.50 78 LYS A O 1
ATOM 617 N N . CYS A 1 79 ? -2.850 7.181 9.341 1.00 98.69 79 CYS A N 1
ATOM 618 C CA . CYS A 1 79 ? -3.749 6.234 10.003 1.00 98.69 79 CYS A CA 1
ATOM 619 C C . CYS A 1 79 ? -3.051 5.519 11.177 1.00 98.69 79 CYS A C 1
ATOM 621 O O . CYS A 1 79 ? -3.591 5.455 12.282 1.00 98.69 79 CYS A O 1
ATOM 623 N N . LEU A 1 80 ? -1.817 5.046 10.954 1.00 98.56 80 LEU A N 1
ATOM 624 C CA . LEU A 1 80 ? -0.964 4.439 11.982 1.00 98.56 80 LEU A CA 1
ATOM 625 C C . LEU A 1 80 ? -0.594 5.426 13.098 1.00 98.56 80 LEU A C 1
ATOM 627 O O . LEU A 1 80 ? -0.659 5.073 14.269 1.00 98.56 80 LEU A O 1
ATOM 631 N N . ALA A 1 81 ? -0.184 6.643 12.742 1.00 97.69 81 ALA A N 1
ATOM 632 C CA . ALA A 1 81 ? 0.361 7.602 13.695 1.00 97.69 81 ALA A CA 1
ATOM 633 C C . ALA A 1 81 ? -0.706 8.356 14.502 1.00 97.69 81 ALA A C 1
ATOM 635 O O . ALA A 1 81 ? -0.464 8.698 15.657 1.00 97.69 81 ALA A O 1
ATOM 636 N N . THR A 1 82 ? -1.864 8.649 13.903 1.00 96.75 82 THR A N 1
ATOM 637 C CA . THR A 1 82 ? -2.843 9.593 14.467 1.00 96.75 82 THR A CA 1
ATOM 638 C C . THR A 1 82 ? -4.278 9.077 14.520 1.00 96.75 82 THR A C 1
ATOM 640 O O . THR A 1 82 ? -5.073 9.670 15.241 1.00 96.75 82 THR A O 1
ATOM 643 N N . ASN A 1 83 ? -4.617 7.971 13.842 1.00 97.50 83 ASN A N 1
ATOM 644 C CA . ASN A 1 83 ? -5.973 7.397 13.874 1.00 97.50 83 ASN A CA 1
ATOM 645 C C . ASN A 1 83 ? -6.067 6.064 14.642 1.00 97.50 83 ASN A C 1
ATOM 647 O O . ASN A 1 83 ? -7.045 5.333 14.516 1.00 97.50 83 ASN A O 1
ATOM 651 N N . GLY A 1 84 ? -5.038 5.707 15.418 1.00 96.62 84 GLY A N 1
ATOM 652 C CA . GLY A 1 84 ? -5.024 4.482 16.227 1.00 96.62 84 GLY A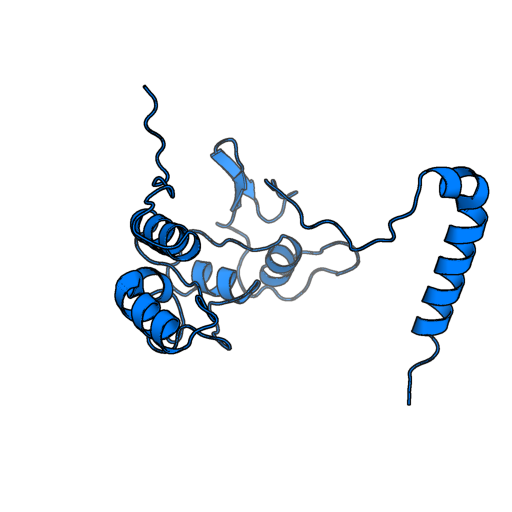 CA 1
ATOM 653 C C . GLY A 1 84 ? -4.811 3.186 15.435 1.00 96.62 84 GLY A C 1
ATOM 654 O O . GLY A 1 84 ? -5.060 2.099 15.961 1.00 96.62 84 GLY A O 1
ATOM 655 N N . GLY A 1 85 ? -4.359 3.272 14.179 1.00 98.00 85 GLY A N 1
ATOM 656 C CA . GLY A 1 85 ? -3.908 2.106 13.424 1.00 98.00 85 GLY A CA 1
ATOM 657 C C . GLY A 1 85 ? -2.724 1.418 14.110 1.00 98.00 85 GLY A C 1
ATOM 658 O O . GLY A 1 85 ? -1.939 2.050 14.805 1.00 98.00 85 GLY A O 1
ATOM 659 N N . GLN A 1 86 ? -2.585 0.105 13.919 1.00 98.25 86 GLN A N 1
ATOM 660 C CA . GLN A 1 86 ? -1.518 -0.693 14.552 1.00 98.25 86 GLN A CA 1
ATOM 661 C C . GLN A 1 86 ? -0.480 -1.215 13.550 1.00 98.25 86 GLN A C 1
ATOM 663 O O . GLN A 1 86 ? 0.624 -1.605 13.925 1.00 98.25 86 GLN A O 1
ATOM 668 N N . VAL A 1 87 ? -0.832 -1.230 12.265 1.00 98.44 87 VAL A N 1
ATOM 669 C CA . VAL A 1 87 ? 0.029 -1.635 11.154 1.00 98.44 87 VAL A CA 1
ATOM 670 C C . VAL A 1 87 ? -0.365 -0.837 9.913 1.00 98.44 87 VAL A C 1
ATOM 672 O O . VAL A 1 87 ? -1.549 -0.612 9.675 1.00 98.44 87 VAL A O 1
ATOM 675 N N . ALA A 1 88 ? 0.621 -0.414 9.120 1.00 98.62 88 ALA A N 1
ATOM 676 C CA . ALA A 1 88 ? 0.400 0.254 7.841 1.00 98.62 88 ALA A CA 1
ATOM 677 C C . ALA A 1 88 ? 1.141 -0.474 6.719 1.00 98.62 88 ALA A C 1
ATOM 679 O O . ALA A 1 88 ? 2.353 -0.686 6.788 1.00 98.62 88 ALA A O 1
ATOM 680 N N . PHE A 1 89 ? 0.419 -0.802 5.650 1.00 98.62 89 PHE A N 1
ATOM 681 C CA . PHE A 1 89 ? 1.004 -1.332 4.423 1.00 98.62 89 PHE A CA 1
ATOM 682 C C . PHE A 1 89 ? 1.268 -0.178 3.453 1.00 98.62 89 PHE A C 1
ATOM 684 O O . PHE A 1 89 ? 0.356 0.373 2.845 1.00 98.62 89 PHE A O 1
ATOM 691 N N . THR A 1 90 ? 2.534 0.210 3.318 1.00 98.38 90 THR A N 1
ATOM 692 C CA . THR A 1 90 ? 2.978 1.279 2.410 1.00 98.38 90 THR A CA 1
ATOM 693 C C . THR A 1 90 ? 4.351 0.933 1.818 1.00 98.38 90 THR A C 1
ATOM 695 O O . THR A 1 90 ? 4.820 -0.199 1.935 1.00 98.38 90 THR A O 1
ATOM 698 N N . LYS A 1 91 ? 5.012 1.880 1.147 1.00 98.00 91 LYS A N 1
ATOM 699 C CA . LYS A 1 91 ? 6.329 1.683 0.524 1.00 98.00 91 LYS A CA 1
ATOM 700 C C . LYS A 1 91 ? 7.398 2.594 1.118 1.00 98.00 91 LYS A C 1
ATOM 702 O O . LYS A 1 91 ? 7.124 3.725 1.512 1.00 98.00 91 LYS A O 1
ATOM 707 N N . VAL A 1 92 ? 8.639 2.106 1.092 1.00 98.00 92 VAL A N 1
ATOM 708 C CA . VAL A 1 92 ? 9.811 2.699 1.767 1.00 98.00 92 VAL A CA 1
ATOM 709 C C . VAL A 1 92 ? 9.972 4.194 1.500 1.00 98.00 92 VAL A C 1
ATOM 711 O O . VAL A 1 92 ? 10.192 4.948 2.438 1.00 98.00 92 VAL A O 1
ATOM 714 N N . ILE A 1 93 ? 9.823 4.651 0.253 1.00 97.38 93 ILE A N 1
ATOM 715 C CA . ILE A 1 93 ? 9.965 6.079 -0.078 1.00 97.38 93 ILE A CA 1
ATOM 716 C C . ILE A 1 93 ? 8.988 6.973 0.705 1.00 97.38 93 ILE A C 1
ATOM 718 O O . ILE A 1 93 ? 9.387 8.046 1.148 1.00 97.38 93 ILE A O 1
ATOM 722 N N . TYR A 1 94 ? 7.746 6.530 0.933 1.00 97.94 94 TYR A N 1
ATOM 723 C CA . TYR A 1 94 ? 6.768 7.299 1.709 1.00 97.94 94 TYR A CA 1
ATOM 724 C C . TYR A 1 94 ? 7.035 7.219 3.209 1.00 97.94 94 TYR A C 1
ATOM 726 O O . TYR A 1 94 ? 6.871 8.225 3.883 1.00 97.94 94 TYR A O 1
ATOM 734 N N . VAL A 1 95 ? 7.528 6.084 3.715 1.00 98.19 95 VAL A N 1
ATOM 735 C CA . VAL A 1 95 ? 7.990 5.975 5.111 1.00 98.19 95 VAL A CA 1
ATOM 736 C C . VAL A 1 95 ? 9.128 6.955 5.370 1.00 98.19 95 VAL A C 1
ATOM 738 O O . VAL A 1 95 ? 9.074 7.735 6.314 1.00 98.19 95 VAL A O 1
ATOM 741 N N . ARG A 1 96 ? 10.140 6.967 4.494 1.00 97.81 96 ARG A N 1
ATOM 742 C CA . ARG A 1 96 ? 11.286 7.867 4.649 1.00 97.81 96 ARG A CA 1
ATOM 743 C C . ARG A 1 96 ? 10.859 9.329 4.553 1.00 97.81 96 ARG A C 1
ATOM 745 O O . ARG A 1 96 ? 11.209 10.091 5.441 1.00 97.81 96 ARG A O 1
ATOM 752 N N . LYS A 1 97 ? 10.023 9.691 3.573 1.00 97.12 97 LYS A N 1
ATOM 753 C CA . LYS A 1 97 ? 9.456 11.045 3.461 1.00 97.12 97 LYS A CA 1
ATOM 754 C C . LYS A 1 97 ? 8.687 11.456 4.724 1.00 97.12 97 LYS A C 1
ATOM 756 O O . LYS A 1 97 ? 8.950 12.525 5.255 1.00 97.12 97 LYS A O 1
ATOM 761 N N . PHE A 1 98 ? 7.775 10.613 5.207 1.00 97.88 98 PHE A N 1
ATOM 762 C CA . PHE A 1 98 ? 6.921 10.907 6.363 1.00 97.88 98 PHE A CA 1
ATOM 763 C C . PHE A 1 98 ? 7.732 11.187 7.635 1.00 97.88 98 PHE A C 1
ATOM 765 O O . PHE A 1 98 ? 7.393 12.077 8.404 1.00 97.88 98 PHE A O 1
ATOM 772 N N . PHE A 1 99 ? 8.852 10.488 7.821 1.00 98.00 99 PHE A N 1
ATOM 773 C CA . PHE A 1 99 ? 9.758 10.694 8.953 1.00 98.00 99 PHE A CA 1
ATOM 774 C C . PHE A 1 99 ? 10.936 11.641 8.654 1.00 98.00 99 PHE A C 1
ATOM 776 O O . PHE A 1 99 ? 11.907 11.664 9.409 1.00 98.00 99 PHE A O 1
ATOM 783 N N . GLY A 1 100 ? 10.901 12.391 7.545 1.00 97.38 100 GLY A N 1
ATOM 784 C CA . GLY A 1 100 ? 11.955 13.349 7.182 1.00 97.38 100 GLY A CA 1
ATOM 785 C C . GLY A 1 100 ? 13.316 12.720 6.840 1.00 97.38 100 GLY A C 1
ATOM 786 O O . GLY A 1 100 ? 14.337 13.404 6.837 1.00 97.38 100 GLY A O 1
ATOM 787 N N . LEU A 1 101 ? 13.364 11.420 6.547 1.00 97.38 101 LEU A N 1
ATOM 788 C CA . LEU A 1 101 ? 14.582 10.662 6.257 1.00 97.38 101 LEU A CA 1
ATOM 789 C C . LEU A 1 101 ? 14.954 10.725 4.761 1.00 97.38 101 LEU A C 1
ATOM 791 O O . LEU A 1 101 ? 14.071 10.681 3.900 1.00 97.38 101 LEU A O 1
ATOM 795 N N . PRO A 1 102 ? 16.255 10.720 4.411 1.00 96.25 102 PRO A N 1
ATOM 796 C CA . PRO A 1 102 ? 16.696 10.746 3.016 1.00 96.25 102 PRO A CA 1
ATOM 797 C C . PRO A 1 102 ? 16.386 9.429 2.287 1.00 96.25 102 PRO A C 1
ATOM 799 O O . PRO A 1 102 ? 16.421 8.352 2.892 1.00 96.25 102 PRO A O 1
ATOM 802 N N . HIS A 1 103 ? 16.137 9.482 0.973 1.00 94.62 103 HIS A N 1
ATOM 803 C CA . HIS A 1 103 ? 15.923 8.300 0.127 1.00 94.62 103 HIS A CA 1
ATOM 804 C C . HIS A 1 103 ? 16.416 8.505 -1.313 1.00 94.62 103 HIS A C 1
ATOM 806 O O . HIS A 1 103 ? 15.863 9.302 -2.072 1.00 94.62 103 HIS A O 1
ATOM 812 N N . GLY A 1 104 ? 17.424 7.737 -1.738 1.00 91.50 104 GLY A N 1
ATOM 813 C CA . GLY A 1 104 ? 18.006 7.888 -3.074 1.00 91.50 104 GLY A CA 1
ATOM 814 C C . GLY A 1 104 ? 18.601 9.287 -3.255 1.00 91.50 104 GLY A C 1
ATOM 815 O O . GLY A 1 104 ? 19.473 9.684 -2.492 1.00 91.50 104 GLY A O 1
ATOM 816 N N . LYS A 1 105 ? 18.116 10.039 -4.250 1.00 92.00 105 LYS A N 1
ATOM 817 C CA . LYS A 1 105 ? 18.513 11.441 -4.482 1.00 92.00 105 LYS A CA 1
ATOM 818 C C . LYS A 1 105 ? 17.688 12.458 -3.679 1.00 92.00 105 LYS A C 1
ATOM 820 O O . LYS A 1 105 ? 17.929 13.652 -3.801 1.00 92.00 105 LYS A O 1
ATOM 825 N N . ILE A 1 106 ? 16.698 12.004 -2.908 1.00 91.31 106 ILE A N 1
ATOM 826 C CA . ILE A 1 106 ? 15.838 12.870 -2.099 1.00 91.31 106 ILE A CA 1
ATOM 827 C C . ILE A 1 106 ? 16.546 13.112 -0.756 1.00 91.31 106 ILE A C 1
ATOM 829 O O . ILE A 1 106 ? 16.803 12.133 -0.044 1.00 91.31 106 ILE A O 1
ATOM 833 N N . PRO A 1 107 ? 16.890 14.368 -0.412 1.00 93.12 107 PRO A N 1
ATOM 834 C CA . PRO A 1 107 ? 17.523 14.691 0.864 1.00 93.12 107 PRO A CA 1
ATOM 835 C C . PRO A 1 107 ? 16.553 14.505 2.039 1.00 93.12 107 PRO A C 1
ATOM 837 O O . PRO A 1 107 ? 15.353 14.305 1.850 1.00 93.12 107 PRO A O 1
ATOM 840 N N . ALA A 1 108 ? 17.085 14.574 3.260 1.00 93.44 108 ALA A N 1
ATOM 841 C CA . ALA A 1 108 ? 16.264 14.683 4.462 1.00 93.44 108 ALA A CA 1
ATOM 842 C C . ALA A 1 108 ? 15.390 15.950 4.401 1.00 93.44 108 ALA A C 1
ATOM 844 O O . ALA A 1 108 ? 15.776 16.945 3.785 1.00 93.44 108 ALA A O 1
ATOM 845 N N . GLY A 1 109 ? 14.224 15.907 5.036 1.00 93.12 109 GLY A N 1
ATOM 846 C CA . GLY A 1 109 ? 13.256 17.003 5.029 1.00 93.12 109 GLY A CA 1
ATOM 847 C C . GLY A 1 109 ? 12.526 17.123 6.360 1.00 93.12 109 GLY A C 1
ATOM 848 O O . GLY A 1 109 ? 12.892 16.473 7.338 1.00 93.12 109 GLY A O 1
ATOM 849 N N . THR A 1 110 ? 11.482 17.948 6.398 1.00 94.31 110 THR A N 1
ATOM 850 C CA . THR A 1 110 ? 10.623 18.076 7.580 1.00 94.31 110 THR A CA 1
ATOM 851 C C . THR A 1 110 ? 9.891 16.762 7.834 1.00 94.31 110 THR A C 1
ATOM 853 O O . THR A 1 110 ? 9.282 16.201 6.924 1.00 94.31 110 THR A O 1
ATOM 856 N N . ALA A 1 111 ? 9.973 16.267 9.065 1.00 95.62 111 ALA A N 1
ATOM 857 C CA . ALA A 1 111 ? 9.271 15.066 9.486 1.00 95.62 111 ALA A CA 1
ATOM 858 C C . ALA A 1 111 ? 7.846 15.412 9.942 1.00 95.62 111 ALA A C 1
ATOM 860 O O . ALA A 1 111 ? 7.658 16.343 10.721 1.00 95.62 111 ALA A O 1
ATOM 861 N N . GLU A 1 112 ? 6.863 14.630 9.499 1.00 95.50 112 GLU A N 1
ATOM 862 C CA . GLU A 1 112 ? 5.477 14.697 9.983 1.00 95.50 112 GLU A CA 1
ATOM 863 C C . GLU A 1 112 ? 5.349 14.100 11.391 1.00 95.50 112 GLU A C 1
ATOM 865 O O . GLU A 1 112 ? 4.465 14.475 12.157 1.00 95.50 112 GLU A O 1
ATOM 870 N N . GLN A 1 113 ? 6.219 13.142 11.730 1.00 95.62 113 GLN A N 1
ATOM 871 C CA . GLN A 1 113 ? 6.257 12.434 13.010 1.00 95.62 113 GLN A CA 1
ATOM 872 C C . GLN A 1 113 ? 7.693 12.074 13.397 1.00 95.62 113 GLN A C 1
ATOM 874 O O . GLN A 1 113 ? 8.576 11.994 12.541 1.00 95.62 113 GLN A O 1
ATOM 879 N N . ASN A 1 114 ? 7.933 11.803 14.683 1.00 95.44 114 ASN A N 1
ATOM 880 C CA . ASN A 1 114 ? 9.217 11.260 15.122 1.00 95.44 114 ASN A CA 1
ATOM 881 C C . ASN A 1 114 ? 9.362 9.801 14.624 1.00 95.44 114 ASN A C 1
ATOM 883 O O . ASN A 1 114 ? 8.468 9.000 14.891 1.00 95.44 114 ASN A O 1
ATOM 887 N N . PRO A 1 115 ? 10.452 9.424 13.923 1.00 96.25 115 PRO A N 1
ATOM 888 C CA . PRO A 1 115 ? 10.719 8.028 13.554 1.00 96.25 115 PRO A CA 1
ATOM 889 C C . PRO A 1 115 ? 10.897 7.073 14.743 1.00 96.25 115 PRO A C 1
ATOM 891 O O . PRO A 1 115 ? 10.775 5.859 14.568 1.00 96.25 115 PRO A O 1
ATOM 894 N N . ASP A 1 116 ? 11.227 7.580 15.931 1.00 96.00 116 ASP A N 1
ATOM 895 C CA . ASP A 1 116 ? 11.370 6.751 17.128 1.00 96.00 116 ASP A CA 1
ATOM 896 C C . ASP A 1 116 ? 10.030 6.114 17.516 1.00 96.00 116 ASP A C 1
ATOM 898 O O . ASP A 1 116 ? 8.985 6.759 17.503 1.00 96.00 116 ASP A O 1
ATOM 902 N N . GLY A 1 117 ? 10.059 4.822 17.850 1.00 93.62 117 GLY A N 1
ATOM 903 C CA . GLY A 1 117 ? 8.852 4.039 18.141 1.00 93.62 117 GLY A CA 1
ATOM 904 C C . GLY A 1 117 ? 8.202 3.386 16.915 1.00 93.62 117 GLY A C 1
ATOM 905 O O . GLY A 1 117 ? 7.314 2.552 17.081 1.00 93.62 117 GLY A O 1
ATOM 906 N N . TYR A 1 118 ? 8.686 3.674 15.701 1.00 98.31 118 TYR A N 1
ATOM 907 C CA . TYR A 1 118 ? 8.233 3.019 14.474 1.00 98.31 118 TYR A CA 1
ATOM 908 C C . TYR A 1 118 ? 9.253 1.996 13.971 1.00 98.31 118 TYR A C 1
ATOM 910 O O . TYR A 1 118 ? 10.471 2.149 14.097 1.00 98.31 118 TYR A O 1
ATOM 918 N N . SER A 1 119 ? 8.763 0.911 13.378 1.00 98.44 119 SER A N 1
ATOM 919 C CA . SER A 1 119 ? 9.610 -0.141 12.813 1.00 98.44 119 SER A CA 1
ATOM 920 C C . SER A 1 119 ? 8.950 -0.785 11.603 1.00 98.44 119 SER A C 1
ATOM 922 O O . SER A 1 119 ? 7.728 -0.905 11.538 1.00 98.44 119 SER A O 1
ATOM 924 N N . TYR A 1 120 ? 9.768 -1.250 10.665 1.00 98.62 120 TYR A N 1
ATOM 925 C CA . TYR A 1 120 ? 9.350 -2.243 9.686 1.00 98.62 120 TYR A CA 1
ATOM 926 C C . TYR A 1 120 ? 9.168 -3.592 10.387 1.00 98.62 120 TYR A C 1
ATOM 928 O O . TYR A 1 120 ? 9.982 -3.963 11.234 1.00 98.62 120 TYR A O 1
ATOM 936 N N . LEU A 1 121 ? 8.119 -4.326 10.017 1.00 98.50 121 LEU A N 1
ATOM 937 C CA . LEU A 1 121 ? 7.911 -5.714 10.422 1.00 98.50 121 LEU A CA 1
ATOM 938 C C . LEU A 1 121 ? 8.403 -6.633 9.302 1.00 98.50 121 LEU A C 1
ATOM 940 O O . LEU A 1 121 ? 7.908 -6.562 8.176 1.00 98.50 121 LEU A O 1
ATOM 944 N N . CYS A 1 122 ? 9.374 -7.484 9.612 1.00 98.19 122 CYS A N 1
ATOM 945 C CA . CYS A 1 122 ? 9.970 -8.405 8.655 1.00 98.19 122 CYS A CA 1
ATOM 946 C C . CYS A 1 122 ? 9.197 -9.731 8.601 1.00 98.19 122 CYS A C 1
ATOM 948 O O . CYS A 1 122 ? 8.464 -10.086 9.522 1.00 98.19 122 CYS A O 1
ATOM 950 N N . VAL A 1 123 ? 9.379 -10.495 7.519 1.00 97.00 123 VAL A N 1
ATOM 951 C CA . VAL A 1 123 ? 8.687 -11.786 7.313 1.00 97.00 123 VAL A CA 1
ATOM 952 C C . VAL A 1 123 ? 9.051 -12.819 8.383 1.00 97.00 123 VAL A C 1
ATOM 954 O O . VAL A 1 123 ? 8.222 -13.650 8.742 1.00 97.00 123 VAL A O 1
ATOM 957 N N . ASP A 1 124 ? 10.271 -12.752 8.917 1.00 96.31 124 ASP A N 1
ATOM 958 C CA . ASP A 1 124 ? 10.737 -13.598 10.021 1.00 96.31 124 ASP A CA 1
ATOM 959 C C . ASP A 1 124 ? 10.181 -13.178 11.398 1.00 96.31 124 ASP A C 1
ATOM 961 O O . ASP A 1 124 ? 10.461 -13.832 12.401 1.00 96.31 124 ASP A O 1
ATOM 965 N N . GLY A 1 125 ? 9.379 -12.109 11.454 1.00 96.81 125 GLY A N 1
ATOM 966 C CA . GLY A 1 125 ? 8.790 -11.557 12.672 1.00 96.81 125 GLY A CA 1
ATOM 967 C C . GLY A 1 125 ? 9.680 -10.556 13.413 1.00 96.81 125 GLY A C 1
ATOM 968 O O . GLY A 1 125 ? 9.229 -9.967 14.398 1.00 96.81 125 GLY A O 1
ATOM 969 N N . SER A 1 126 ? 10.914 -10.324 12.956 1.00 97.94 126 SER A N 1
ATOM 970 C CA . SER A 1 126 ? 11.786 -9.299 13.530 1.00 97.94 126 SER A CA 1
ATOM 971 C C . SER A 1 126 ? 11.288 -7.882 13.212 1.00 97.94 126 SER A C 1
ATOM 973 O O . SER A 1 126 ? 10.507 -7.655 12.281 1.00 97.94 126 SER A O 1
ATOM 975 N N . LYS A 1 127 ? 11.731 -6.912 14.018 1.00 98.31 127 LYS A N 1
ATOM 976 C CA . LYS A 1 127 ? 11.458 -5.485 13.819 1.00 98.31 127 LYS A CA 1
ATOM 977 C C . LYS A 1 127 ? 12.754 -4.756 13.499 1.00 98.31 127 LYS A C 1
ATOM 979 O O . LYS A 1 127 ? 13.745 -4.932 14.202 1.00 98.31 127 LYS A O 1
ATOM 984 N N . VAL A 1 128 ? 12.722 -3.914 12.472 1.00 98.00 128 VAL A N 1
ATOM 985 C CA . VAL A 1 128 ? 13.858 -3.081 12.052 1.00 98.00 128 VAL A CA 1
ATOM 986 C C . VAL A 1 128 ? 13.448 -1.617 12.107 1.00 98.00 128 VAL A C 1
ATOM 988 O O . VAL A 1 128 ? 12.367 -1.266 11.636 1.00 98.00 128 VAL A O 1
ATOM 991 N N . SER A 1 129 ? 14.294 -0.753 12.671 1.00 98.06 129 SER A N 1
ATOM 992 C CA . SER A 1 129 ? 14.004 0.682 12.776 1.00 98.06 129 SER A CA 1
ATOM 993 C C . SER A 1 129 ? 13.713 1.298 11.407 1.00 98.06 129 SER A C 1
ATOM 995 O O . SER A 1 129 ? 14.349 0.959 10.407 1.00 98.06 129 SER A O 1
ATOM 997 N N . VAL A 1 130 ? 12.792 2.265 11.353 1.00 97.88 130 VAL A N 1
ATOM 998 C CA . VAL A 1 130 ? 12.503 2.999 10.106 1.00 97.88 130 VAL A CA 1
ATOM 999 C C . VAL A 1 130 ? 13.699 3.809 9.589 1.00 97.88 130 VAL A C 1
ATOM 1001 O O . VAL A 1 130 ? 13.756 4.126 8.396 1.00 97.88 130 VAL A O 1
ATOM 1004 N N . LYS A 1 131 ? 14.674 4.094 10.467 1.00 97.31 131 LYS A N 1
ATOM 1005 C CA . LYS A 1 131 ? 15.943 4.763 10.141 1.00 97.31 131 LYS A CA 1
ATOM 1006 C C . LYS A 1 131 ? 16.868 3.867 9.309 1.00 97.31 131 LYS A C 1
ATOM 1008 O O . LYS A 1 131 ? 17.550 4.370 8.410 1.00 97.31 131 LYS A O 1
ATOM 1013 N N . ASP A 1 132 ? 16.811 2.557 9.534 1.00 96.94 132 ASP A N 1
ATOM 1014 C CA . ASP A 1 132 ? 17.683 1.561 8.912 1.00 96.94 132 ASP A CA 1
ATOM 1015 C C . ASP A 1 132 ? 17.193 1.131 7.518 1.00 96.94 132 ASP A C 1
ATOM 1017 O O . ASP A 1 132 ? 16.241 1.679 6.940 1.00 96.94 132 ASP A O 1
ATOM 1021 N N . LYS A 1 133 ? 17.887 0.149 6.934 1.00 96.44 133 LYS A N 1
ATOM 1022 C CA . LYS A 1 133 ? 17.485 -0.490 5.680 1.00 96.44 133 LYS A CA 1
ATOM 1023 C C . LYS A 1 133 ? 16.218 -1.315 5.914 1.00 96.44 133 LYS A C 1
ATOM 1025 O O . LYS A 1 133 ? 16.220 -2.249 6.706 1.00 96.44 133 LYS A O 1
ATOM 1030 N N . ALA A 1 134 ? 15.161 -1.002 5.171 1.00 97.50 134 ALA A N 1
ATOM 1031 C CA . ALA A 1 134 ? 13.895 -1.717 5.268 1.00 97.50 134 ALA A CA 1
ATOM 1032 C C . ALA A 1 134 ? 14.039 -3.205 4.910 1.00 97.50 134 ALA A C 1
ATOM 1034 O O . ALA A 1 134 ? 14.666 -3.554 3.905 1.00 97.50 134 ALA A O 1
ATOM 1035 N N . CYS A 1 135 ? 13.385 -4.066 5.687 1.00 97.25 135 CYS A N 1
ATOM 1036 C CA . CYS A 1 135 ? 13.079 -5.432 5.288 1.00 97.25 135 CYS A CA 1
ATOM 1037 C C . CYS A 1 135 ? 11.751 -5.436 4.518 1.00 97.25 135 CYS A C 1
ATOM 1039 O O . CYS A 1 135 ? 10.722 -4.983 5.014 1.00 97.25 135 CYS A O 1
ATOM 1041 N N . THR A 1 136 ? 11.774 -5.906 3.272 1.00 96.75 136 THR A N 1
ATOM 1042 C CA . THR A 1 136 ? 10.605 -5.912 2.383 1.00 96.75 136 THR A CA 1
ATOM 1043 C C . THR A 1 136 ? 10.318 -7.328 1.917 1.00 96.75 136 THR A C 1
ATOM 1045 O O . THR A 1 136 ? 11.233 -8.022 1.485 1.00 96.75 136 THR A O 1
ATOM 1048 N N . TRP A 1 137 ? 9.053 -7.733 1.922 1.00 96.00 137 TRP A N 1
ATOM 1049 C CA . TRP A 1 137 ? 8.631 -9.040 1.406 1.00 96.00 137 TRP A CA 1
ATOM 1050 C C . TRP A 1 137 ? 8.489 -9.111 -0.122 1.00 96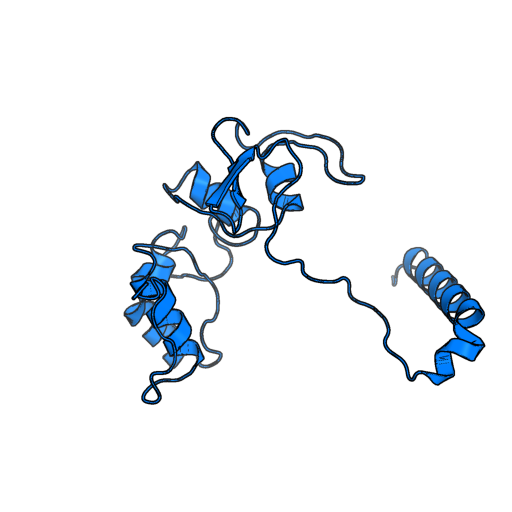.00 137 TRP A C 1
ATOM 1052 O O . TRP A 1 137 ? 8.438 -10.194 -0.691 1.00 96.00 137 TRP A O 1
ATOM 1062 N N . ALA A 1 138 ? 8.404 -7.958 -0.785 1.00 96.69 138 ALA A N 1
ATOM 1063 C CA . ALA A 1 138 ? 8.156 -7.816 -2.212 1.00 96.69 138 ALA A CA 1
ATOM 1064 C C . ALA A 1 138 ? 8.460 -6.375 -2.640 1.00 96.69 138 ALA A C 1
ATOM 1066 O O . ALA A 1 138 ? 8.382 -5.445 -1.832 1.00 96.69 138 ALA A O 1
ATOM 1067 N N . ALA A 1 139 ? 8.751 -6.186 -3.925 1.00 96.06 139 ALA A N 1
ATOM 1068 C CA . ALA A 1 139 ? 8.904 -4.879 -4.547 1.00 96.06 139 ALA A CA 1
ATOM 1069 C C . ALA A 1 139 ? 8.154 -4.860 -5.880 1.00 96.06 139 ALA A C 1
ATOM 1071 O O . ALA A 1 139 ? 8.174 -5.845 -6.615 1.00 96.06 139 ALA A O 1
ATOM 1072 N N . ARG A 1 140 ? 7.514 -3.732 -6.207 1.00 96.25 140 ARG A N 1
ATOM 1073 C CA . ARG A 1 140 ? 6.961 -3.508 -7.547 1.00 96.25 140 ARG A CA 1
ATOM 1074 C C . ARG A 1 140 ? 8.133 -3.254 -8.505 1.00 96.25 140 ARG A C 1
ATOM 1076 O O . ARG A 1 140 ? 8.815 -2.245 -8.309 1.00 96.25 140 ARG A O 1
ATOM 1083 N N . PRO A 1 141 ? 8.378 -4.114 -9.510 1.00 96.31 141 PRO A N 1
ATOM 1084 C CA . PRO A 1 141 ? 9.456 -3.893 -10.462 1.00 96.31 141 PRO A CA 1
ATOM 1085 C C . PRO A 1 141 ? 9.236 -2.610 -11.260 1.00 96.31 141 PRO A C 1
ATOM 1087 O O . PRO A 1 141 ? 8.103 -2.148 -11.435 1.00 96.31 141 PRO A O 1
ATOM 1090 N N . TRP A 1 142 ? 10.329 -2.051 -11.772 1.00 96.00 142 TRP A N 1
ATOM 1091 C CA . TRP A 1 142 ? 10.247 -0.970 -12.743 1.00 96.00 142 TRP A CA 1
ATOM 1092 C C . TRP A 1 142 ? 9.529 -1.446 -14.004 1.00 96.00 142 TRP A C 1
ATOM 1094 O O . TRP A 1 142 ? 9.644 -2.605 -14.406 1.00 96.00 142 TRP A O 1
ATOM 1104 N N . GLN A 1 143 ? 8.805 -0.530 -14.644 1.00 96.31 143 GLN A N 1
ATOM 1105 C CA . GLN A 1 143 ? 8.396 -0.735 -16.028 1.00 96.31 143 GLN A CA 1
ATOM 1106 C C . GLN A 1 143 ? 9.645 -0.906 -16.901 1.00 96.31 143 GLN A C 1
ATOM 1108 O O . GLN A 1 143 ? 10.720 -0.392 -16.580 1.00 96.31 143 GLN A O 1
ATOM 1113 N N . GLY A 1 144 ? 9.500 -1.624 -18.007 1.00 95.12 144 GLY A N 1
ATOM 1114 C CA . GLY A 1 144 ? 10.609 -1.923 -18.897 1.00 95.12 144 GLY A CA 1
ATOM 1115 C C . GLY A 1 144 ? 10.134 -2.313 -20.286 1.00 95.12 144 GLY A C 1
ATOM 1116 O O . GLY A 1 144 ? 8.944 -2.265 -20.592 1.00 95.12 144 GLY A O 1
ATOM 1117 N N . LEU A 1 145 ? 11.094 -2.694 -21.120 1.00 95.88 145 LEU A N 1
ATOM 1118 C CA . LEU A 1 145 ? 10.857 -3.178 -22.473 1.00 95.88 145 LEU A CA 1
ATOM 1119 C C . LEU A 1 145 ? 11.102 -4.683 -22.503 1.00 95.88 145 LEU A C 1
ATOM 1121 O O . LEU A 1 145 ? 12.089 -5.161 -21.943 1.00 95.88 145 LEU A O 1
ATOM 1125 N N . ILE A 1 146 ? 10.206 -5.410 -23.161 1.00 96.62 146 ILE A N 1
ATOM 1126 C CA . ILE A 1 146 ? 10.307 -6.852 -23.373 1.00 96.62 146 ILE A CA 1
ATOM 1127 C C . ILE A 1 146 ? 10.465 -7.122 -24.869 1.00 96.62 146 ILE A C 1
ATOM 1129 O O . ILE A 1 146 ? 9.864 -6.437 -25.695 1.00 96.62 146 ILE A O 1
ATOM 1133 N N . GLY A 1 147 ? 11.297 -8.097 -25.216 1.00 95.38 147 GLY A N 1
ATOM 1134 C CA . GLY A 1 147 ? 11.555 -8.491 -26.596 1.00 95.38 147 GLY A CA 1
ATOM 1135 C C . GLY A 1 147 ? 11.917 -9.967 -26.681 1.00 95.38 147 GLY A C 1
ATOM 1136 O O . GLY A 1 147 ? 12.232 -10.592 -25.667 1.00 95.38 147 GLY A O 1
ATOM 1137 N N . HIS A 1 148 ? 11.855 -10.517 -27.892 1.00 97.12 148 HIS A N 1
ATOM 1138 C CA . HIS A 1 148 ? 12.305 -11.881 -28.160 1.00 97.12 148 HIS A CA 1
ATOM 1139 C C . HIS A 1 148 ? 13.812 -12.030 -27.887 1.00 97.12 148 HIS A C 1
ATOM 1141 O O . HIS A 1 148 ? 14.556 -11.046 -27.908 1.00 97.12 148 HIS A O 1
ATOM 1147 N N . ASN A 1 149 ? 14.276 -13.262 -27.671 1.00 97.75 149 ASN A N 1
ATOM 1148 C CA . ASN A 1 149 ? 15.674 -13.544 -27.349 1.00 97.75 149 ASN A CA 1
ATOM 1149 C C . ASN A 1 149 ? 16.654 -13.072 -28.444 1.00 97.75 149 ASN A C 1
ATOM 1151 O O . ASN A 1 149 ? 17.771 -12.670 -28.134 1.00 97.75 149 ASN A O 1
ATOM 1155 N N . ASP A 1 150 ? 16.226 -13.024 -29.709 1.00 97.12 150 ASP A N 1
ATOM 1156 C CA . ASP A 1 150 ? 17.066 -12.573 -30.835 1.00 97.12 150 ASP A CA 1
ATOM 1157 C C . ASP A 1 150 ? 17.510 -11.107 -30.708 1.00 97.12 150 ASP A C 1
ATOM 1159 O O . ASP A 1 150 ? 18.543 -10.712 -31.250 1.00 97.12 150 ASP A O 1
ATOM 1163 N N . VAL A 1 151 ? 16.778 -10.298 -29.931 1.00 96.62 151 VAL A N 1
ATOM 1164 C CA . VAL A 1 151 ? 17.146 -8.905 -29.631 1.00 96.62 151 VAL A CA 1
ATOM 1165 C C . VAL A 1 151 ? 18.499 -8.828 -28.918 1.00 96.62 151 VAL A C 1
ATOM 1167 O O . VAL A 1 151 ? 19.183 -7.808 -29.018 1.00 96.62 151 VAL A O 1
ATOM 1170 N N . LEU A 1 152 ? 18.935 -9.902 -28.246 1.00 96.38 152 LEU A N 1
ATOM 1171 C CA . LEU A 1 152 ? 20.236 -9.949 -27.580 1.00 96.38 152 LEU A CA 1
ATOM 1172 C C . LEU A 1 152 ? 21.404 -9.690 -28.543 1.00 96.38 152 LEU A C 1
ATOM 1174 O O . LEU A 1 152 ? 22.368 -9.040 -28.140 1.00 96.38 152 LEU A O 1
ATOM 1178 N N . ALA A 1 153 ? 21.295 -10.096 -29.815 1.00 96.38 153 ALA A N 1
ATOM 1179 C CA . ALA A 1 153 ? 22.328 -9.850 -30.826 1.00 96.38 153 ALA A CA 1
ATOM 1180 C C . ALA A 1 153 ? 22.520 -8.353 -31.147 1.00 96.38 153 ALA A C 1
ATOM 1182 O O . ALA A 1 153 ? 23.581 -7.953 -31.619 1.00 96.38 153 ALA A O 1
ATOM 1183 N N . GLN A 1 154 ? 21.508 -7.519 -30.879 1.00 94.75 154 GLN A N 1
ATOM 1184 C CA . GLN A 1 154 ? 21.492 -6.079 -31.174 1.00 94.75 154 GLN A CA 1
ATOM 1185 C C . GLN A 1 154 ? 21.161 -5.231 -29.931 1.00 94.75 154 GLN A C 1
ATOM 1187 O O . GLN A 1 154 ? 20.653 -4.110 -30.030 1.00 94.75 154 GLN A O 1
ATOM 1192 N N . LEU A 1 155 ? 21.452 -5.750 -28.733 1.00 96.00 155 LEU A N 1
ATOM 1193 C CA . LEU A 1 155 ? 20.984 -5.153 -27.483 1.00 96.00 155 LEU A CA 1
ATOM 1194 C C . LEU A 1 155 ? 21.608 -3.783 -27.192 1.00 96.00 155 LEU A C 1
ATOM 1196 O O . LEU A 1 155 ? 20.910 -2.874 -26.739 1.00 96.00 155 LEU A O 1
ATOM 1200 N N . SER A 1 156 ? 22.911 -3.621 -27.436 1.00 97.44 156 SER A N 1
ATOM 1201 C CA . SER A 1 156 ? 23.621 -2.370 -27.134 1.00 97.44 156 SER A CA 1
ATOM 1202 C C . SER A 1 156 ? 23.171 -1.205 -28.027 1.00 97.44 156 SER A C 1
ATOM 1204 O O . SER A 1 156 ? 22.786 -0.176 -27.464 1.00 97.44 156 SER A O 1
ATOM 1206 N N . PRO A 1 157 ? 23.116 -1.342 -29.372 1.00 97.25 157 PRO A N 1
ATOM 1207 C CA . PRO A 1 157 ? 22.574 -0.289 -30.235 1.00 97.25 157 PRO A CA 1
ATOM 1208 C C . PRO A 1 157 ? 21.133 0.089 -29.880 1.00 97.25 157 PRO A C 1
ATOM 1210 O O . PRO A 1 157 ? 20.796 1.272 -29.820 1.00 97.25 157 PRO A O 1
ATOM 1213 N N . LEU A 1 158 ? 20.290 -0.907 -29.578 1.00 96.75 158 LEU A N 1
ATOM 1214 C CA . LEU A 1 158 ? 18.900 -0.677 -29.195 1.00 96.75 158 LEU A CA 1
ATOM 1215 C C . LEU A 1 158 ? 18.796 0.128 -27.890 1.00 96.75 158 LEU A C 1
ATOM 1217 O O . LEU A 1 158 ? 18.083 1.130 -27.843 1.00 96.75 158 LEU A O 1
ATOM 1221 N N . ARG A 1 159 ? 19.533 -0.267 -26.841 1.00 96.94 159 ARG A N 1
ATOM 1222 C CA . ARG A 1 159 ? 19.557 0.447 -25.551 1.00 96.94 159 ARG A CA 1
ATOM 1223 C C . ARG A 1 159 ? 20.010 1.894 -25.701 1.00 96.94 159 ARG A C 1
ATOM 1225 O O . ARG A 1 159 ? 19.404 2.781 -25.103 1.00 96.94 159 ARG A O 1
ATOM 1232 N N . GLU A 1 160 ? 21.039 2.130 -26.507 1.00 97.56 160 GLU A N 1
ATOM 1233 C CA . GLU A 1 160 ? 21.540 3.479 -26.758 1.00 97.56 160 GLU A CA 1
ATOM 1234 C C . GLU A 1 160 ? 20.495 4.331 -27.483 1.00 97.56 160 GLU A C 1
ATOM 1236 O O . GLU A 1 160 ? 20.217 5.459 -27.071 1.00 97.56 160 GLU A O 1
ATOM 1241 N N . LYS A 1 161 ? 19.822 3.769 -28.494 1.00 97.06 161 LYS A N 1
ATOM 1242 C CA . LYS A 1 161 ? 18.752 4.485 -29.189 1.00 97.06 161 LYS A CA 1
ATOM 1243 C C . LYS A 1 161 ? 17.581 4.816 -28.260 1.00 97.06 161 LYS A C 1
ATOM 1245 O O . LYS A 1 161 ? 17.100 5.947 -28.278 1.00 97.06 161 LYS A O 1
ATOM 1250 N N . ILE A 1 162 ? 17.158 3.876 -27.411 1.00 96.19 162 ILE A N 1
ATOM 1251 C CA . ILE A 1 162 ? 16.109 4.106 -26.400 1.00 96.19 162 ILE A CA 1
ATOM 1252 C C . ILE A 1 162 ? 16.517 5.227 -25.439 1.00 96.19 162 ILE A C 1
ATOM 1254 O O . ILE A 1 162 ? 15.709 6.105 -25.140 1.00 96.19 162 ILE A O 1
ATOM 1258 N N . ARG A 1 163 ? 17.774 5.233 -24.981 1.00 96.00 163 ARG A N 1
ATOM 1259 C CA . ARG A 1 163 ? 18.305 6.275 -24.095 1.00 96.00 163 ARG A CA 1
ATOM 1260 C C . ARG A 1 163 ? 18.244 7.652 -24.755 1.00 96.00 163 ARG A C 1
ATOM 1262 O O . ARG A 1 163 ? 17.769 8.595 -24.128 1.00 96.00 163 ARG A O 1
ATOM 1269 N N . GLN A 1 164 ? 18.677 7.764 -26.010 1.00 96.31 164 GLN A N 1
ATOM 1270 C CA . GLN A 1 164 ? 18.618 9.017 -26.770 1.00 96.31 164 GLN A CA 1
ATOM 1271 C C . GLN A 1 164 ? 17.178 9.513 -26.941 1.00 96.31 164 GLN A C 1
ATOM 1273 O O . GLN A 1 164 ? 16.907 10.688 -26.709 1.00 96.31 164 GLN A O 1
ATOM 1278 N N . LEU A 1 165 ? 16.243 8.621 -27.287 1.00 95.44 165 LEU A N 1
ATOM 1279 C CA . LEU A 1 165 ? 14.824 8.966 -27.428 1.00 95.44 165 LEU A CA 1
ATOM 1280 C C . LEU A 1 165 ? 14.206 9.414 -26.097 1.00 95.44 165 LEU A C 1
ATOM 1282 O O . LEU A 1 165 ? 13.467 10.393 -26.062 1.00 95.44 165 LEU A O 1
ATOM 1286 N N . SER A 1 166 ? 14.548 8.741 -24.995 1.00 93.38 166 SER A N 1
ATOM 1287 C CA . SER A 1 166 ? 14.119 9.120 -23.645 1.00 93.38 166 SER A CA 1
ATOM 1288 C C . SER A 1 166 ? 14.625 10.514 -23.259 1.00 93.38 166 SER A C 1
ATOM 1290 O O . SER A 1 166 ? 13.854 11.335 -22.765 1.00 93.38 166 SER A O 1
ATOM 1292 N N . GLN A 1 167 ? 15.897 10.814 -23.540 1.00 92.94 167 GLN A N 1
ATOM 1293 C CA . GLN A 1 167 ? 16.477 12.139 -23.308 1.00 92.94 167 GLN A CA 1
ATOM 1294 C C . GLN A 1 167 ? 15.819 13.213 -24.176 1.00 92.94 167 GLN A C 1
ATOM 1296 O O . GLN A 1 167 ? 15.491 14.278 -23.664 1.00 92.94 167 GLN A O 1
ATOM 1301 N N . TYR A 1 168 ? 15.582 12.920 -25.456 1.00 92.44 168 TYR A N 1
ATOM 1302 C CA . TYR A 1 168 ? 14.910 13.836 -26.374 1.00 92.44 168 TYR A CA 1
ATOM 1303 C C . TYR A 1 168 ? 13.479 14.157 -25.922 1.00 92.44 168 TYR A C 1
ATOM 1305 O O . TYR A 1 168 ? 13.096 15.323 -25.872 1.00 92.44 168 TYR A O 1
ATOM 1313 N N . GLY A 1 169 ? 12.701 13.145 -25.525 1.00 88.50 169 GLY A N 1
ATOM 1314 C CA . GLY A 1 169 ? 11.348 13.348 -25.000 1.00 88.50 169 GLY A CA 1
ATOM 1315 C C . GLY A 1 169 ? 11.318 14.113 -23.671 1.00 88.50 169 GLY A C 1
ATOM 1316 O O . GLY A 1 169 ? 10.373 14.844 -23.404 1.00 88.50 169 GLY A O 1
ATOM 1317 N N . ALA A 1 170 ? 12.357 13.994 -22.840 1.00 85.75 170 ALA A N 1
ATOM 1318 C CA . ALA A 1 170 ? 12.456 14.761 -21.599 1.00 85.75 170 ALA A CA 1
ATOM 1319 C C . ALA A 1 170 ? 12.780 16.249 -21.836 1.00 85.75 170 ALA A C 1
ATOM 1321 O O . ALA A 1 170 ? 12.358 17.099 -21.051 1.00 85.75 170 ALA A O 1
ATOM 1322 N N . THR A 1 171 ? 13.536 16.574 -22.890 1.00 85.94 171 THR A N 1
ATOM 1323 C CA . THR A 1 171 ? 13.916 17.958 -23.219 1.00 85.94 171 THR A CA 1
ATOM 1324 C C . THR A 1 171 ? 12.890 18.674 -24.095 1.00 85.94 171 THR A C 1
ATOM 1326 O O . THR A 1 171 ? 12.811 19.900 -24.051 1.00 85.94 171 THR A O 1
ATOM 1329 N N . THR A 1 172 ? 12.073 17.938 -24.849 1.00 75.00 172 THR A N 1
ATOM 1330 C CA . THR A 1 172 ? 10.994 18.485 -25.681 1.00 75.00 172 THR A CA 1
ATOM 1331 C C . THR A 1 172 ? 9.650 18.346 -24.959 1.00 75.00 172 THR A C 1
ATOM 1333 O O . THR A 1 172 ? 8.999 17.308 -25.008 1.00 75.00 172 THR A O 1
ATOM 1336 N N . ARG A 1 173 ? 9.213 19.390 -24.241 1.00 60.78 173 ARG A N 1
ATOM 1337 C CA . ARG A 1 173 ? 7.834 19.422 -23.718 1.00 60.78 173 ARG A CA 1
ATOM 1338 C C . ARG A 1 173 ? 6.862 19.577 -24.897 1.00 60.78 173 ARG A C 1
ATOM 1340 O O . ARG A 1 173 ? 7.105 20.456 -25.724 1.00 60.78 173 ARG A O 1
ATOM 1347 N N . PRO A 1 174 ? 5.766 18.805 -24.975 1.00 59.16 174 PRO A N 1
ATOM 1348 C CA . PRO A 1 174 ? 4.628 19.200 -25.795 1.00 59.16 174 PRO A CA 1
ATOM 1349 C C . PRO A 1 174 ? 4.120 20.542 -25.252 1.00 59.16 174 PRO A C 1
ATOM 1351 O O . PRO A 1 174 ? 3.952 20.672 -24.036 1.00 59.16 174 PRO A O 1
ATOM 1354 N N . GLY A 1 175 ? 3.992 21.539 -26.130 1.00 53.41 175 GLY A N 1
ATOM 1355 C CA . GLY A 1 175 ? 3.354 22.818 -25.806 1.00 53.41 175 GLY A CA 1
ATOM 1356 C C . GLY A 1 175 ? 1.872 22.665 -25.499 1.00 53.41 175 GLY A C 1
ATOM 1357 O O . GLY A 1 175 ? 1.293 21.626 -25.891 1.00 53.41 175 GLY A O 1
#

pLDDT: mean 95.36, std 8.22, range [44.56, 98.81]

InterPro domains:
  IPR001156 Transferrin-like domain [PF00405] (16-141)
  IPR001156 Transferrin-like domain [PS51408] (1-175)
  IPR001156 Transferrin-like domain [SM00094] (1-174)
  IPR018195 Transferrin family, iron binding site [PS00206] (73-89)

Secondary structure (DSSP, 8-state):
----SSPP---TTS-HHHHHHHHHHHHSSS----S-S-SSHHHHHHHHHHTGGGTTTSSSTTT-SSS-TTSHHHHHHHHHHHS--S-----HHHHHHHTT--BTTBPP---SS-STT-EEEPTTS-EEETTSPPP-S--PPPP-----GGGGGGHHHHHHHHHHHHHHHHHS---

Sequence (175 aa):
MKRAVFPKMNDHSISPKENELKALSTFFSKSCIVGKWSPDPKTNSAWMSQYSQLCAMCEHPDVCDYPDNYSGYEGALKCLATNGGQVAFTKVIYVRKFFGLPHGKIPAGTAEQNPDGYSYLCVDGSKVSVKDKACTWAARPWQGLIGHNDVLAQLSPLREKIRQLSQYGATTRPG

Organism: Spodoptera littoralis (NCBI:txid7109)

Radius of gyration: 21.33 Å; chains: 1; bounding box: 48×52×49 Å